Protein AF-A0A2T2PRQ6-F1 (afdb_monomer_lite)

Structure (mmCIF, N/CA/C/O backbone):
data_AF-A0A2T2PRQ6-F1
#
_entry.id   AF-A0A2T2PRQ6-F1
#
loop_
_atom_site.group_PDB
_atom_site.id
_atom_site.type_symbol
_atom_site.label_atom_id
_atom_site.label_alt_id
_atom_site.label_comp_id
_atom_site.label_asym_id
_atom_site.label_entity_id
_atom_site.label_seq_id
_atom_site.pdbx_PDB_ins_code
_atom_site.Cartn_x
_atom_site.Cartn_y
_atom_site.Cartn_z
_atom_site.occupancy
_atom_site.B_iso_or_equiv
_atom_site.auth_seq_id
_atom_site.auth_comp_id
_atom_site.auth_asym_id
_atom_site.auth_atom_id
_atom_site.pdbx_PDB_model_num
ATOM 1 N N . ALA A 1 1 ? -15.711 -3.603 0.560 1.00 60.97 1 ALA A N 1
ATOM 2 C CA . ALA A 1 1 ? -14.888 -2.821 1.502 1.00 60.97 1 ALA A CA 1
ATOM 3 C C . ALA A 1 1 ? -14.095 -1.811 0.685 1.00 60.97 1 ALA A C 1
ATOM 5 O O . ALA A 1 1 ? -13.569 -2.205 -0.347 1.00 60.97 1 ALA A O 1
ATOM 6 N N . GLY A 1 2 ? -14.111 -0.529 1.055 1.00 81.69 2 GLY A N 1
ATOM 7 C CA . GLY A 1 2 ? -13.404 0.518 0.308 1.00 81.69 2 GLY A CA 1
ATOM 8 C C . GLY A 1 2 ? -11.897 0.467 0.557 1.00 81.69 2 GLY A C 1
ATOM 9 O O . GLY A 1 2 ? -11.472 0.005 1.616 1.00 81.69 2 GLY A O 1
ATOM 10 N N . MET A 1 3 ? -11.114 0.892 -0.431 1.00 89.12 3 MET A N 1
ATOM 11 C CA . MET A 1 3 ? -9.676 1.127 -0.293 1.00 89.12 3 MET A CA 1
ATOM 12 C C . MET A 1 3 ? -9.467 2.500 0.361 1.00 89.12 3 MET A C 1
ATOM 14 O O . MET A 1 3 ? -10.152 3.457 0.001 1.00 89.12 3 MET A O 1
ATOM 18 N N . GLU A 1 4 ? -8.572 2.583 1.341 1.00 92.69 4 GLU A N 1
ATOM 19 C CA . GLU A 1 4 ? -8.165 3.822 2.014 1.00 92.69 4 GLU A CA 1
ATOM 20 C C . GLU A 1 4 ? -6.878 4.369 1.369 1.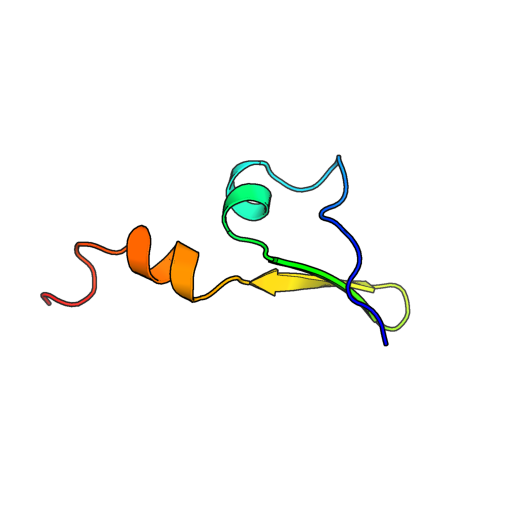00 92.69 4 GLU A C 1
ATOM 22 O O . GLU A 1 4 ? -6.092 3.615 0.787 1.00 92.69 4 GLU A O 1
ATOM 27 N N . GLU A 1 5 ? -6.642 5.679 1.481 1.00 93.12 5 GLU A N 1
ATOM 28 C CA . GLU A 1 5 ? -5.384 6.291 1.037 1.00 93.12 5 GLU A CA 1
ATOM 29 C C . GLU A 1 5 ? -4.182 5.777 1.844 1.00 93.12 5 GLU A C 1
ATOM 31 O O . GLU A 1 5 ? -4.311 5.307 2.979 1.00 93.12 5 GLU A O 1
ATOM 36 N N . ASN A 1 6 ? -2.984 5.893 1.263 1.00 92.88 6 ASN A N 1
ATOM 37 C CA . ASN A 1 6 ? -1.749 5.497 1.932 1.00 92.88 6 ASN A CA 1
ATOM 38 C C . ASN A 1 6 ? -1.561 6.310 3.228 1.00 92.88 6 ASN A C 1
ATOM 40 O O . ASN A 1 6 ? -1.545 7.543 3.180 1.00 92.88 6 ASN A O 1
ATOM 44 N N . PRO A 1 7 ? -1.390 5.656 4.389 1.00 90.50 7 PRO A N 1
ATOM 45 C CA . PRO A 1 7 ? -1.262 6.365 5.648 1.00 90.50 7 PRO A CA 1
ATOM 46 C C . PRO A 1 7 ? 0.078 7.105 5.711 1.00 90.50 7 PRO A C 1
ATOM 48 O O . PRO A 1 7 ? 1.089 6.654 5.175 1.00 90.50 7 PRO A O 1
ATOM 51 N N . VAL A 1 8 ? 0.099 8.238 6.415 1.00 91.25 8 VAL A N 1
ATOM 52 C CA . VAL A 1 8 ? 1.264 9.145 6.469 1.00 91.25 8 VAL A CA 1
ATOM 53 C C . VAL A 1 8 ? 2.527 8.516 7.066 1.00 91.25 8 VAL A C 1
ATOM 55 O O . VAL A 1 8 ? 3.624 9.025 6.863 1.00 91.25 8 VAL A O 1
ATOM 58 N N . ASN A 1 9 ? 2.380 7.424 7.817 1.00 91.12 9 ASN A N 1
ATOM 59 C CA . ASN A 1 9 ? 3.4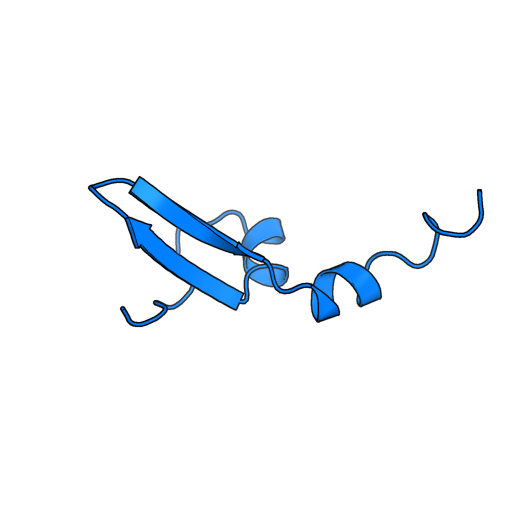75 6.680 8.433 1.00 91.12 9 ASN A CA 1
ATOM 60 C C . ASN A 1 9 ? 3.961 5.489 7.586 1.00 91.12 9 ASN A C 1
ATOM 62 O O . ASN A 1 9 ? 4.800 4.724 8.062 1.00 91.12 9 ASN A O 1
ATOM 66 N N . LEU A 1 10 ? 3.433 5.295 6.374 1.00 91.00 10 LEU A N 1
ATOM 67 C CA . LEU A 1 10 ? 3.916 4.268 5.455 1.00 91.00 10 LEU A CA 1
ATOM 68 C C . LEU A 1 10 ? 5.322 4.626 4.951 1.00 91.00 10 LEU A C 1
ATOM 70 O O . LEU A 1 10 ? 5.615 5.792 4.685 1.00 91.00 10 LEU A O 1
ATOM 74 N N . ASP A 1 11 ? 6.184 3.619 4.782 1.00 92.12 11 ASP A N 1
ATOM 75 C CA . ASP A 1 11 ? 7.516 3.827 4.209 1.00 92.12 11 ASP A CA 1
ATOM 76 C C . ASP A 1 11 ? 7.406 4.534 2.838 1.00 92.12 11 ASP A C 1
ATOM 78 O O . ASP A 1 11 ? 6.655 4.068 1.974 1.00 92.12 11 ASP A O 1
ATOM 82 N N . PRO A 1 12 ? 8.146 5.633 2.589 1.00 90.56 12 PRO A N 1
ATOM 83 C CA . PRO A 1 12 ? 8.017 6.403 1.353 1.00 90.56 12 PRO A CA 1
ATOM 84 C C . PRO A 1 12 ? 8.290 5.612 0.067 1.00 90.56 12 PRO A C 1
ATOM 86 O O . PRO A 1 12 ? 7.770 5.972 -0.991 1.00 90.56 12 PRO A O 1
ATOM 89 N N . ARG A 1 13 ? 9.109 4.551 0.113 1.00 89.19 13 ARG A N 1
ATOM 90 C CA . ARG A 1 13 ? 9.352 3.674 -1.045 1.00 89.19 13 ARG A CA 1
ATOM 91 C C . ARG A 1 13 ? 8.134 2.797 -1.316 1.00 89.19 13 ARG A C 1
ATOM 93 O O . ARG A 1 13 ? 7.748 2.647 -2.470 1.00 89.19 13 ARG A O 1
ATOM 100 N N . MET A 1 14 ? 7.497 2.288 -0.263 1.00 89.12 14 MET A N 1
ATOM 101 C CA . MET A 1 14 ? 6.233 1.553 -0.369 1.00 89.12 14 MET A CA 1
ATOM 102 C C . MET A 1 14 ? 5.078 2.455 -0.793 1.00 89.12 14 MET A C 1
ATOM 104 O O . MET A 1 14 ? 4.309 2.060 -1.656 1.00 89.12 14 MET A O 1
ATOM 108 N N . ALA A 1 15 ? 4.992 3.690 -0.295 1.00 92.00 15 ALA A N 1
ATOM 109 C CA . ALA A 1 15 ? 3.940 4.636 -0.674 1.00 92.00 15 ALA A CA 1
ATOM 110 C C . ALA A 1 15 ? 3.935 4.985 -2.174 1.00 92.00 15 ALA A C 1
ATOM 112 O O . ALA A 1 15 ? 2.878 5.250 -2.740 1.00 92.00 15 ALA A O 1
ATOM 113 N N . LYS A 1 16 ? 5.102 4.960 -2.834 1.00 90.81 16 LYS A N 1
ATOM 114 C CA . LYS A 1 16 ? 5.203 5.139 -4.295 1.00 90.81 16 LYS A CA 1
ATOM 115 C C . LYS A 1 16 ? 4.619 3.955 -5.066 1.00 90.81 16 LYS A C 1
ATOM 117 O O . LYS A 1 16 ? 4.027 4.154 -6.123 1.00 90.81 16 LYS A O 1
ATOM 122 N N . LEU A 1 17 ? 4.777 2.752 -4.522 1.00 92.44 17 LEU A N 1
ATOM 123 C CA . LEU A 1 17 ? 4.349 1.492 -5.126 1.00 92.44 17 LEU A CA 1
ATOM 124 C C . LEU A 1 17 ? 2.947 1.049 -4.699 1.00 92.44 17 LEU A C 1
ATOM 126 O O . LEU A 1 17 ? 2.370 0.167 -5.320 1.00 92.44 17 LEU A O 1
ATOM 130 N N . ALA A 1 18 ? 2.401 1.622 -3.632 1.00 93.50 18 ALA A N 1
ATOM 131 C CA . ALA A 1 18 ? 1.103 1.252 -3.099 1.00 93.50 18 ALA A CA 1
ATOM 132 C C . ALA A 1 18 ? -0.027 2.034 -3.781 1.00 93.50 18 ALA A C 1
ATOM 134 O O . ALA A 1 18 ? 0.038 3.263 -3.895 1.00 93.50 18 ALA A O 1
ATOM 135 N N . GLY A 1 19 ? -1.087 1.323 -4.168 1.00 92.81 19 GLY A N 1
ATOM 136 C CA . GLY A 1 19 ? -2.341 1.900 -4.663 1.00 92.81 19 GLY A CA 1
ATOM 137 C C . GLY A 1 19 ? -3.286 2.362 -3.547 1.00 92.81 19 GLY A C 1
ATOM 138 O O . GLY A 1 19 ? -4.231 3.102 -3.806 1.00 92.81 19 GLY A O 1
ATOM 139 N N . GLY A 1 20 ? -3.021 1.944 -2.308 1.00 93.25 20 GLY A N 1
ATOM 140 C CA . GLY A 1 20 ? -3.822 2.244 -1.126 1.00 93.25 20 GLY A CA 1
ATOM 141 C C . GLY A 1 20 ? -3.648 1.176 -0.050 1.00 93.25 20 GLY A C 1
ATOM 142 O O . GLY A 1 20 ? -2.786 0.294 -0.151 1.00 93.25 20 GLY A O 1
ATOM 143 N N . VAL A 1 21 ? -4.492 1.226 0.978 1.00 94.25 21 VAL A N 1
ATOM 144 C CA . VAL A 1 21 ? -4.512 0.228 2.054 1.00 94.25 21 VAL A CA 1
ATOM 145 C C . VAL A 1 21 ? -5.926 -0.277 2.329 1.00 94.25 21 VAL A C 1
ATOM 147 O O . VAL A 1 21 ? -6.914 0.425 2.136 1.00 94.25 21 VAL A O 1
ATOM 150 N N . HIS A 1 22 ? -6.026 -1.512 2.805 1.00 93.88 22 HIS A N 1
ATOM 151 C CA . HIS A 1 22 ? -7.256 -2.109 3.304 1.00 93.88 22 HIS A CA 1
ATOM 152 C C . HIS A 1 22 ? -7.088 -2.507 4.763 1.00 93.88 22 HIS A C 1
ATOM 154 O O . HIS A 1 22 ? -6.086 -3.103 5.157 1.00 93.88 22 HIS A O 1
ATOM 160 N N . ARG A 1 23 ? -8.109 -2.224 5.565 1.00 90.94 23 ARG A N 1
ATOM 161 C CA . ARG A 1 23 ? -8.176 -2.665 6.954 1.00 90.94 23 ARG A CA 1
ATOM 162 C C . ARG A 1 23 ? -8.828 -4.039 7.026 1.00 90.94 23 ARG A C 1
ATOM 164 O O . ARG A 1 23 ? -9.967 -4.203 6.593 1.00 90.94 23 ARG A O 1
ATOM 171 N N . LEU A 1 24 ? -8.102 -5.008 7.569 1.00 91.44 24 LEU A N 1
ATOM 172 C CA . LEU A 1 24 ? -8.538 -6.393 7.732 1.00 91.44 24 LEU A CA 1
ATOM 173 C C . LEU A 1 24 ? -8.363 -6.772 9.198 1.00 91.44 24 LEU A C 1
ATOM 175 O O . LEU A 1 24 ? -7.230 -6.831 9.649 1.00 91.44 24 LEU A O 1
ATOM 179 N N . ASP A 1 25 ? -9.445 -6.984 9.948 1.00 86.38 25 ASP A N 1
ATOM 180 C CA . ASP A 1 25 ? -9.419 -7.550 11.311 1.00 86.38 25 ASP A CA 1
ATOM 181 C C . ASP A 1 25 ? -8.278 -7.036 12.221 1.00 86.38 25 ASP A C 1
ATOM 183 O O . ASP A 1 25 ? -7.527 -7.797 12.827 1.00 86.38 25 ASP A O 1
ATOM 187 N N . GLY A 1 26 ? -8.119 -5.709 12.307 1.00 88.06 26 GLY A N 1
ATOM 188 C CA . GLY A 1 26 ? -7.088 -5.065 13.139 1.00 88.06 26 GLY A CA 1
ATOM 189 C C . GLY A 1 26 ? -5.686 -5.002 12.517 1.00 88.06 26 GLY A C 1
ATOM 190 O O . GLY A 1 26 ? -4.779 -4.417 13.104 1.00 88.06 26 GLY A O 1
ATOM 191 N N . GLN A 1 27 ? -5.515 -5.538 11.315 1.00 90.62 27 GLN A N 1
ATOM 192 C CA . GLN A 1 27 ? -4.312 -5.463 10.498 1.00 90.62 27 GLN A CA 1
ATOM 193 C C . GLN A 1 27 ? -4.511 -4.514 9.309 1.00 90.62 27 GLN A C 1
ATOM 195 O O . GLN A 1 27 ? -5.631 -4.231 8.872 1.00 90.62 27 GLN A O 1
ATOM 200 N N . LEU A 1 28 ? -3.397 -4.002 8.787 1.00 91.00 28 LEU A N 1
ATOM 201 C CA . LEU A 1 28 ? -3.372 -3.118 7.628 1.00 91.00 28 LEU A CA 1
ATOM 202 C C . LEU A 1 28 ? -2.722 -3.860 6.455 1.00 91.00 28 LEU A C 1
ATOM 204 O O . LEU A 1 28 ? -1.543 -4.203 6.515 1.00 91.00 28 LEU A O 1
ATOM 208 N N . MET A 1 29 ? -3.494 -4.117 5.404 1.00 92.94 29 MET A N 1
ATOM 209 C CA . MET A 1 29 ? -3.011 -4.699 4.156 1.00 92.94 29 MET A CA 1
ATOM 210 C C . MET A 1 29 ? -2.685 -3.580 3.177 1.00 92.94 29 MET A C 1
ATOM 212 O O . MET A 1 29 ? -3.554 -2.790 2.820 1.00 92.94 29 MET A O 1
ATOM 216 N N . VAL A 1 30 ? -1.442 -3.527 2.717 1.00 93.00 30 VAL A N 1
ATOM 217 C CA . VAL A 1 30 ? 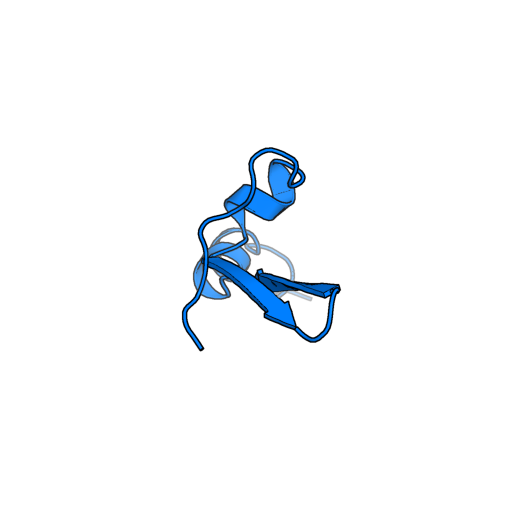-1.037 -2.609 1.650 1.00 93.00 30 VAL A CA 1
ATOM 218 C C . VAL A 1 30 ? -1.399 -3.230 0.305 1.00 93.00 30 VAL A C 1
ATOM 220 O O . VAL A 1 30 ? -1.075 -4.391 0.055 1.00 93.00 30 VAL A O 1
ATOM 223 N N . VAL A 1 31 ? -2.065 -2.466 -0.558 1.00 93.44 31 VAL A N 1
ATOM 224 C CA . VAL A 1 31 ? -2.376 -2.881 -1.929 1.00 93.44 31 VAL A CA 1
ATOM 225 C C . VAL A 1 31 ? -1.238 -2.436 -2.833 1.00 93.44 31 VAL A C 1
ATOM 227 O O . VAL A 1 31 ? -0.972 -1.241 -2.953 1.00 93.44 31 VAL A O 1
ATOM 230 N N . LEU A 1 32 ? -0.563 -3.392 -3.465 1.00 94.12 32 LEU A 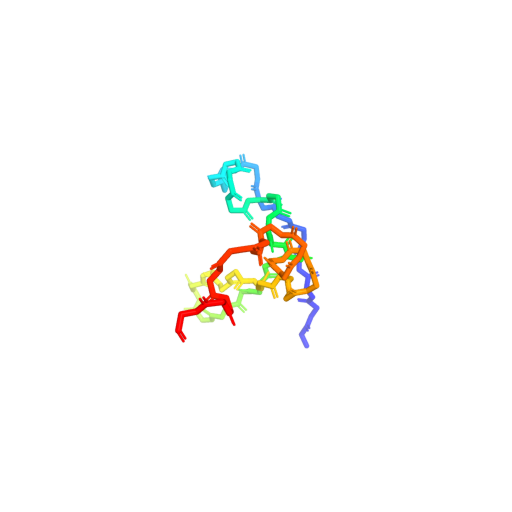N 1
ATOM 231 C CA . LEU A 1 32 ? 0.522 -3.119 -4.402 1.00 94.12 32 LEU A CA 1
ATOM 232 C C . LEU A 1 32 ? -0.043 -2.755 -5.781 1.00 94.12 32 LEU A C 1
ATOM 234 O O . LEU A 1 32 ? -0.854 -3.498 -6.333 1.00 94.12 32 LEU A O 1
ATOM 238 N N . ASP A 1 33 ? 0.408 -1.634 -6.335 1.00 92.56 33 ASP A N 1
ATOM 239 C CA . ASP A 1 33 ? 0.140 -1.235 -7.714 1.00 92.56 33 ASP A CA 1
ATOM 240 C C . ASP A 1 33 ? 1.130 -1.960 -8.637 1.00 92.56 33 ASP A C 1
ATOM 242 O O . ASP A 1 33 ? 2.331 -1.681 -8.639 1.00 92.56 33 ASP A O 1
ATOM 246 N N . VAL A 1 34 ? 0.629 -2.946 -9.383 1.00 90.62 34 VAL A N 1
ATOM 247 C CA . VAL A 1 34 ? 1.457 -3.794 -10.249 1.00 90.62 34 VAL A CA 1
ATOM 248 C C . VAL A 1 34 ? 2.012 -3.005 -11.430 1.00 90.62 34 VAL A C 1
ATOM 250 O O . VAL A 1 34 ? 3.167 -3.216 -11.792 1.00 90.62 34 VAL A O 1
ATOM 253 N N . ASP A 1 35 ? 1.247 -2.068 -11.988 1.00 90.88 35 ASP A N 1
ATOM 254 C CA . AS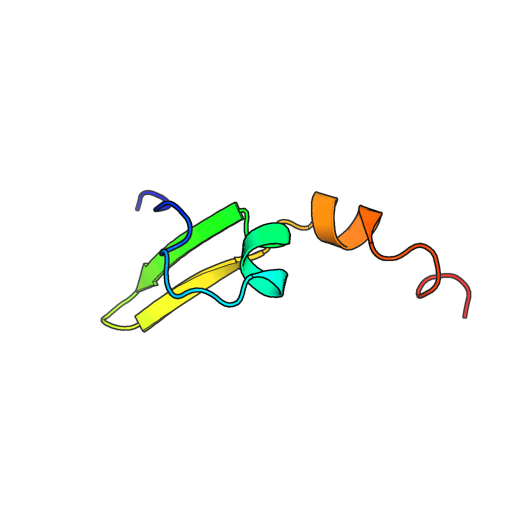P A 1 35 ? 1.679 -1.292 -13.151 1.00 90.88 35 ASP A CA 1
ATOM 255 C C . ASP A 1 35 ? 2.905 -0.440 -12.788 1.00 90.88 35 ASP A C 1
ATOM 257 O O . ASP A 1 35 ? 3.933 -0.496 -13.466 1.00 90.88 35 ASP A O 1
ATOM 261 N N . ARG A 1 36 ? 2.872 0.227 -11.625 1.00 88.75 36 ARG A N 1
ATOM 262 C CA . ARG A 1 36 ? 4.025 0.990 -11.106 1.00 88.75 36 ARG A CA 1
ATOM 263 C C . ARG A 1 36 ? 5.239 0.123 -10.792 1.00 88.75 36 ARG A C 1
ATOM 265 O O . ARG A 1 36 ? 6.375 0.574 -10.927 1.00 88.75 36 ARG A O 1
ATOM 272 N N . VAL A 1 37 ? 5.026 -1.105 -10.323 1.00 88.94 37 VAL A N 1
ATOM 273 C CA . VAL A 1 37 ? 6.128 -2.038 -10.049 1.00 88.94 37 VAL A CA 1
ATOM 274 C C . VAL A 1 37 ? 6.794 -2.483 -11.348 1.00 88.94 37 VAL A C 1
ATOM 276 O O . VAL A 1 37 ? 8.021 -2.546 -11.405 1.00 88.94 37 VAL A O 1
ATOM 279 N N . LEU A 1 38 ? 6.007 -2.759 -12.388 1.00 88.75 38 LEU A N 1
ATOM 280 C CA . LEU A 1 38 ? 6.524 -3.161 -13.694 1.00 88.75 38 LEU A CA 1
ATOM 281 C C . LEU A 1 38 ? 7.301 -2.027 -14.376 1.00 88.75 38 LEU A C 1
ATOM 283 O O . LEU A 1 38 ? 8.336 -2.290 -14.983 1.00 88.75 38 LEU A O 1
ATOM 287 N N . GLU A 1 39 ? 6.885 -0.771 -14.200 1.00 86.38 39 GLU A N 1
ATOM 288 C CA . GLU A 1 39 ? 7.652 0.401 -14.653 1.00 86.38 39 GLU A CA 1
ATOM 289 C C . GLU A 1 39 ? 9.036 0.514 -13.981 1.00 86.38 39 GLU A C 1
ATOM 291 O O . GLU A 1 39 ? 9.991 0.990 -14.596 1.00 86.38 39 GLU A O 1
ATOM 296 N N . LEU A 1 40 ? 9.168 0.058 -12.729 1.00 75.75 40 LEU A N 1
ATOM 297 C CA . LEU A 1 40 ? 10.432 0.063 -11.980 1.00 75.75 40 LEU A CA 1
ATOM 298 C C . LEU A 1 40 ? 11.315 -1.163 -12.227 1.00 75.75 40 LEU A C 1
ATOM 300 O O . LEU A 1 40 ? 12.458 -1.176 -11.765 1.00 75.75 40 LEU A O 1
ATOM 304 N N . ALA A 1 41 ? 10.844 -2.165 -12.971 1.00 67.88 41 ALA A N 1
ATOM 305 C CA . ALA A 1 41 ? 11.618 -3.358 -13.292 1.00 67.88 41 ALA A CA 1
ATOM 306 C C . ALA A 1 41 ? 12.124 -3.389 -14.756 1.00 67.88 41 ALA A C 1
ATOM 308 O O . ALA A 1 41 ? 11.744 -4.301 -15.488 1.00 67.88 41 ALA A O 1
ATOM 309 N N . PRO A 1 42 ? 13.032 -2.495 -15.213 1.00 59.00 42 PRO A N 1
ATOM 310 C CA . PRO A 1 42 ? 13.640 -2.652 -16.536 1.00 59.00 42 PRO A CA 1
ATOM 311 C C . PRO A 1 42 ? 14.627 -3.824 -16.692 1.00 59.00 42 PRO A C 1
ATOM 313 O O . PRO A 1 42 ? 15.104 -4.029 -17.800 1.00 59.00 42 PRO A O 1
ATOM 316 N N . GLU A 1 43 ? 14.975 -4.594 -15.649 1.00 54.88 43 GLU A N 1
ATOM 317 C CA . GLU A 1 43 ? 16.121 -5.530 -15.746 1.00 54.88 43 GLU A CA 1
ATOM 318 C C . GLU A 1 43 ? 15.894 -6.961 -15.219 1.00 54.88 43 GLU A C 1
ATOM 320 O O . GLU A 1 43 ? 16.689 -7.844 -15.524 1.00 54.88 43 GLU A O 1
ATOM 325 N N . MET A 1 44 ? 14.808 -7.263 -14.493 1.00 54.41 44 MET A N 1
ATOM 326 C CA . MET A 1 44 ? 14.606 -8.624 -13.945 1.00 54.41 44 MET A CA 1
ATOM 327 C C . MET A 1 44 ? 14.053 -9.653 -14.944 1.00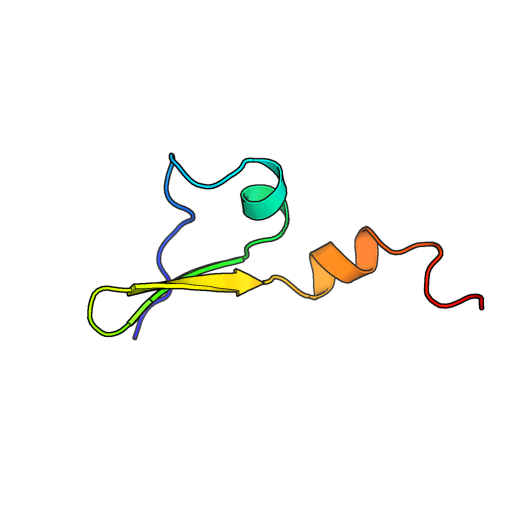 54.41 44 MET A C 1
ATOM 329 O O . MET A 1 44 ? 14.109 -10.846 -14.665 1.00 54.41 44 MET A O 1
ATOM 333 N N . MET A 1 45 ? 13.533 -9.228 -16.100 1.00 54.28 45 MET A N 1
ATOM 334 C CA . MET A 1 45 ? 12.995 -10.141 -17.124 1.00 54.28 45 MET A CA 1
ATOM 335 C C . MET A 1 45 ? 14.005 -10.525 -18.220 1.00 54.28 45 MET A C 1
ATOM 337 O O . MET A 1 45 ? 13.632 -11.210 -19.169 1.00 54.28 45 MET A O 1
ATOM 341 N N . ALA A 1 46 ? 15.271 -10.113 -18.101 1.00 52.19 46 ALA A N 1
ATOM 342 C CA . ALA A 1 46 ? 16.326 -10.401 -19.078 1.00 52.19 46 ALA A CA 1
ATOM 343 C C . ALA A 1 46 ? 17.370 -11.435 -18.592 1.00 52.19 46 ALA A C 1
ATOM 345 O O . ALA A 1 46 ? 18.521 -11.371 -19.022 1.00 52.19 46 ALA A O 1
ATOM 346 N N . ALA A 1 47 ? 16.990 -12.362 -17.702 1.00 40.38 47 ALA A N 1
ATOM 347 C CA . ALA A 1 47 ? 17.867 -13.413 -17.165 1.00 40.38 47 ALA A CA 1
ATOM 348 C C . ALA A 1 47 ? 17.495 -14.814 -17.670 1.00 40.38 47 ALA A C 1
ATOM 350 O O . ALA A 1 47 ? 16.282 -15.127 -17.699 1.00 40.38 47 ALA A O 1
#

Secondary structure (DSSP, 8-state):
-PPBPPPTTS-HHHHHHEEEEEEETTEEEEEE-HHHHHHT-SSTT--

Sequence (47 aa):
AGMEENPVNLDPRMAKLAGGVHRLDGQLMVVLDVDRVLELAPEMMAA

pLDDT: mean 84.59, std 13.89, range [40.38, 94.25]

Foldseek 3Di:
DDFAQDDPPDDPVLNQQFPGWDDDPNDIHTHGDVVSVVVVPPDPVPD

Radius of gyration: 12.83 Å; chains: 1; bounding box: 33×23×32 Å